Protein AF-A0A7W0WJX2-F1 (afdb_monomer_lite)

Secondary structure (DSSP, 8-state):
--HHHHHHHHHHH-B-TTSPBPPHHHHHHHHHHHHHHHHHHHHTTSS-TT--TTTT-SS---PPP----PPPHHHHHHHHHHHHT----STTS-HHHHHHHHHHHHHH---HHHH-

Radius of gyration: 22.03 Å; chains: 1; bounding box: 42×35×55 Å

Sequence (116 aa):
MSDVRAWTTHLGQLKSHGNRTLSGGTVRHHLNALSNLFRRAQEEEVVPPGFNPVAAMMEKPAARRLEARWLEVPDAALFLEAARTLPPRSSELRADLVHPLLATFLLTGGRRAEVL

pLDDT: mean 89.38, std 8.47, range [53.5, 97.94]

Foldseek 3Di:
DVVLVVVLVVQQV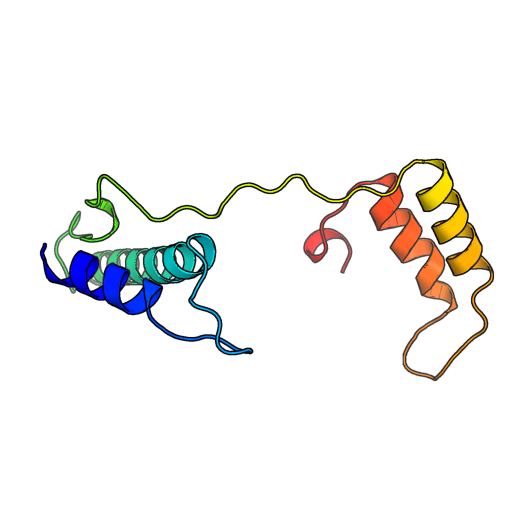DADPPRDGDFLVRSVVVLVVLQVVVVVCCVVVVDPPPDDPSVVDPDGRDGDDDDDDDQDPVRLVVVLVCLVPPDDDDPPDPSVVRNVLSCCCVVPVDDPVRSD

Structure (mmCIF, N/CA/C/O backbone):
data_AF-A0A7W0WJX2-F1
#
_entry.id   AF-A0A7W0WJX2-F1
#
loop_
_atom_site.group_PDB
_atom_site.id
_atom_site.type_symbol
_atom_site.label_atom_id
_atom_site.label_alt_id
_atom_site.label_comp_id
_atom_site.label_asym_id
_atom_site.label_entity_id
_atom_site.label_seq_id
_atom_site.pdbx_PDB_ins_code
_atom_site.Cartn_x
_atom_site.Cartn_y
_atom_site.Cartn_z
_atom_site.occupancy
_atom_site.B_iso_or_equiv
_atom_site.auth_seq_id
_atom_site.auth_comp_id
_atom_site.auth_asym_id
_atom_site.auth_atom_id
_atom_site.pdbx_PDB_model_num
ATOM 1 N N . MET A 1 1 ? -20.539 -6.477 21.479 1.00 53.50 1 MET A N 1
ATOM 2 C CA . MET A 1 1 ? -19.863 -7.187 20.357 1.00 53.50 1 MET A CA 1
ATOM 3 C C . MET A 1 1 ? -20.638 -7.163 19.026 1.00 53.50 1 MET A C 1
ATOM 5 O O . MET A 1 1 ? -20.104 -7.637 18.029 1.00 53.50 1 MET A O 1
ATOM 9 N N . SER A 1 2 ? -21.857 -6.604 18.980 1.00 64.31 2 SER A N 1
ATOM 10 C CA . SER A 1 2 ? -22.676 -6.461 17.761 1.00 64.31 2 SER A CA 1
ATOM 11 C C . SER A 1 2 ? -22.204 -5.311 16.851 1.00 64.31 2 SER A C 1
ATOM 13 O O . SER A 1 2 ? -22.089 -5.486 15.639 1.00 64.31 2 SER A O 1
ATOM 15 N N . ASP A 1 3 ? -21.815 -4.174 17.435 1.00 87.06 3 ASP A N 1
ATOM 16 C CA . ASP A 1 3 ? -21.673 -2.916 16.682 1.00 87.06 3 ASP A CA 1
ATOM 17 C C . ASP A 1 3 ? -20.513 -2.904 15.687 1.00 87.06 3 ASP A C 1
ATOM 19 O O . ASP A 1 3 ? -20.665 -2.425 14.569 1.00 87.06 3 ASP A O 1
ATOM 23 N N . VAL A 1 4 ? -19.368 -3.503 16.030 1.00 90.75 4 VAL A N 1
ATOM 24 C CA . VAL A 1 4 ? -18.221 -3.576 15.105 1.00 90.75 4 VAL A CA 1
ATOM 25 C C . VAL A 1 4 ? -18.536 -4.469 13.902 1.00 90.75 4 VAL A C 1
ATOM 27 O O . VAL A 1 4 ? -18.131 -4.157 12.783 1.00 90.75 4 VAL A O 1
ATOM 30 N N . ARG A 1 5 ? -19.301 -5.554 14.088 1.00 89.94 5 ARG A N 1
ATOM 31 C CA . ARG A 1 5 ? -19.750 -6.415 12.979 1.00 89.94 5 ARG A CA 1
ATOM 32 C C . ARG A 1 5 ? -20.785 -5.713 12.100 1.00 89.94 5 ARG A C 1
ATOM 34 O O . ARG A 1 5 ? -20.672 -5.774 10.874 1.00 89.94 5 ARG A O 1
ATOM 41 N N . ALA A 1 6 ? -21.738 -5.006 12.707 1.00 90.69 6 ALA A N 1
ATOM 42 C CA . ALA A 1 6 ? -22.705 -4.186 11.981 1.00 90.69 6 ALA A CA 1
ATOM 43 C C . ALA A 1 6 ? -22.000 -3.086 11.169 1.00 90.69 6 ALA A C 1
ATOM 45 O O . ALA A 1 6 ? -22.247 -2.941 9.973 1.00 90.69 6 ALA A O 1
ATOM 46 N N . TRP A 1 7 ? -21.033 -2.394 11.777 1.00 92.44 7 TRP A N 1
ATOM 47 C CA . TRP A 1 7 ? -20.211 -1.395 11.100 1.00 92.44 7 TRP A CA 1
ATOM 48 C C . TRP A 1 7 ? -19.389 -1.998 9.958 1.00 92.44 7 TRP A C 1
ATOM 50 O O . TRP A 1 7 ? -19.373 -1.449 8.864 1.00 92.44 7 TRP A O 1
ATOM 60 N N . THR A 1 8 ? -18.776 -3.168 10.159 1.00 92.50 8 THR A N 1
ATOM 61 C CA . THR A 1 8 ? -18.037 -3.880 9.098 1.00 92.50 8 THR A CA 1
ATOM 62 C C . THR A 1 8 ? -18.938 -4.199 7.902 1.00 92.50 8 THR A C 1
ATOM 64 O O . THR A 1 8 ? -18.531 -4.029 6.753 1.00 92.50 8 THR A O 1
ATOM 67 N N . THR A 1 9 ? -20.175 -4.624 8.166 1.00 90.94 9 THR A N 1
ATOM 68 C CA . THR A 1 9 ? -21.176 -4.909 7.125 1.00 90.94 9 THR A CA 1
ATOM 69 C C . THR A 1 9 ? -21.559 -3.637 6.373 1.00 90.94 9 THR A C 1
ATOM 71 O O . THR A 1 9 ? -21.570 -3.627 5.144 1.00 90.94 9 THR A O 1
ATOM 74 N N . HIS A 1 10 ? -21.789 -2.542 7.100 1.00 91.75 10 HIS A N 1
ATOM 75 C CA . HIS A 1 10 ? -22.066 -1.233 6.516 1.00 91.75 10 HIS A CA 1
ATOM 76 C C . HIS A 1 10 ? -20.900 -0.720 5.652 1.00 91.75 10 HIS A C 1
ATOM 78 O O . HIS A 1 10 ? -21.114 -0.269 4.528 1.00 91.75 10 HIS A O 1
ATOM 84 N N . LEU A 1 11 ? -19.653 -0.866 6.115 1.00 91.06 11 LEU A N 1
ATOM 85 C CA . LEU A 1 11 ? -18.454 -0.541 5.333 1.00 91.06 11 LEU A CA 1
ATOM 86 C C . LEU A 1 11 ? -18.389 -1.331 4.020 1.00 91.06 11 LEU A C 1
ATOM 88 O O . LEU A 1 11 ? -18.020 -0.773 2.992 1.00 91.06 11 LEU A O 1
ATOM 92 N N . GLY A 1 12 ? -18.786 -2.604 4.017 1.00 87.25 12 GLY A N 1
ATOM 93 C CA . GLY A 1 12 ? -18.847 -3.408 2.791 1.00 87.25 12 GLY A CA 1
ATOM 94 C C . GLY A 1 12 ? -19.881 -2.919 1.767 1.00 87.25 12 GLY A C 1
ATOM 95 O O . GLY A 1 12 ? -19.768 -3.236 0.586 1.00 87.25 12 GLY A O 1
ATOM 96 N N . GLN A 1 13 ? -20.874 -2.139 2.199 1.00 89.44 13 GLN A N 1
ATOM 97 C CA . GLN A 1 13 ? -21.932 -1.580 1.348 1.00 89.44 13 GLN A CA 1
ATOM 98 C C . GLN A 1 13 ? -21.648 -0.136 0.918 1.00 89.44 13 GLN A C 1
ATOM 100 O O . GLN A 1 13 ? -22.253 0.355 -0.037 1.00 89.44 13 GLN A O 1
ATOM 105 N N . LEU A 1 14 ? -20.723 0.543 1.603 1.00 88.31 14 LEU A N 1
ATOM 106 C CA . LEU A 1 14 ? -20.314 1.900 1.272 1.00 88.31 14 LEU A CA 1
ATOM 107 C C . LEU A 1 14 ? -19.723 1.954 -0.135 1.00 88.31 14 LEU A C 1
ATOM 109 O O . LEU A 1 14 ? -18.860 1.159 -0.521 1.00 88.31 14 LEU A O 1
ATOM 113 N N . LYS A 1 15 ? -20.211 2.923 -0.907 1.00 85.62 15 LYS A N 1
ATOM 114 C CA . LYS A 1 15 ? -19.743 3.167 -2.264 1.00 85.62 15 LYS A CA 1
ATOM 115 C C . LYS A 1 15 ? -18.504 4.049 -2.236 1.00 85.62 15 LYS A C 1
ATOM 117 O O . LYS A 1 15 ? -18.473 5.089 -1.589 1.00 85.62 15 LYS A O 1
ATOM 122 N N . SER A 1 16 ? -17.491 3.614 -2.963 1.00 79.62 16 SER A N 1
ATOM 123 C CA . SER A 1 16 ? -16.265 4.341 -3.239 1.00 79.62 16 SER A CA 1
ATOM 124 C C . SER A 1 16 ? -16.355 5.071 -4.578 1.00 79.62 16 SER A C 1
ATOM 126 O O . SER A 1 16 ? -17.372 5.039 -5.281 1.00 79.62 16 SER A O 1
ATOM 128 N N . HIS A 1 17 ? -15.250 5.709 -4.947 1.00 74.25 17 HIS A N 1
ATOM 129 C CA . HIS A 1 17 ? -15.086 6.346 -6.241 1.00 74.25 17 HIS A CA 1
ATOM 130 C C . HIS A 1 17 ? -15.403 5.359 -7.381 1.00 74.25 17 HIS A C 1
ATOM 132 O O . HIS A 1 17 ? -14.977 4.202 -7.361 1.00 74.25 17 HIS A O 1
ATOM 138 N N . GLY A 1 18 ? -16.202 5.799 -8.355 1.00 77.25 18 GLY A N 1
ATOM 139 C CA . GLY A 1 18 ? -16.673 4.942 -9.448 1.00 77.25 18 GLY A CA 1
ATOM 140 C C . GLY A 1 18 ? -17.834 4.004 -9.090 1.00 77.25 18 GLY A C 1
ATOM 141 O O . GLY A 1 18 ? -18.023 3.002 -9.775 1.00 77.25 18 GLY A O 1
ATOM 142 N N . ASN A 1 19 ? -18.615 4.301 -8.038 1.00 79.56 19 ASN A N 1
ATOM 143 C CA . ASN A 1 19 ? -19.852 3.582 -7.675 1.00 79.56 19 ASN A CA 1
ATOM 144 C C . ASN A 1 19 ? -19.636 2.100 -7.281 1.00 79.56 19 ASN A C 1
ATOM 146 O O . ASN A 1 19 ? -20.584 1.316 -7.247 1.00 79.56 19 ASN A O 1
ATOM 150 N N . ARG A 1 20 ? -18.392 1.715 -6.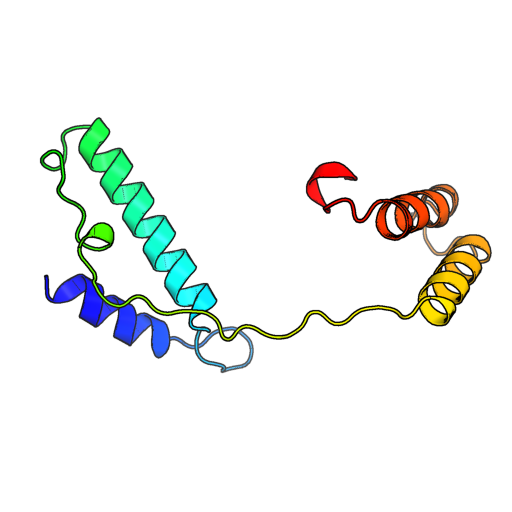972 1.00 83.25 20 ARG A N 1
ATOM 151 C CA . ARG A 1 20 ? -18.004 0.371 -6.514 1.00 83.25 20 ARG A CA 1
ATOM 152 C C . ARG A 1 20 ? -18.059 0.280 -4.996 1.00 83.25 20 ARG A C 1
ATOM 154 O O . ARG A 1 20 ? -17.758 1.258 -4.324 1.00 83.25 20 ARG A O 1
ATOM 161 N N . THR A 1 21 ? -18.393 -0.881 -4.445 1.00 87.62 21 THR A N 1
ATOM 162 C CA . THR A 1 21 ? -18.299 -1.114 -2.997 1.00 87.62 21 THR A CA 1
ATOM 163 C C . THR A 1 21 ? -16.844 -1.189 -2.529 1.00 87.62 21 THR A C 1
ATOM 165 O O . THR A 1 21 ? -15.937 -1.477 -3.319 1.00 87.62 21 THR A O 1
ATOM 168 N N . LEU A 1 22 ? -16.602 -0.919 -1.241 1.00 88.12 22 LEU A N 1
ATOM 169 C CA . LEU A 1 22 ? -15.268 -1.066 -0.657 1.00 88.12 22 LEU A CA 1
ATOM 170 C C . LEU A 1 22 ? -14.781 -2.517 -0.756 1.00 88.12 22 LEU A C 1
ATOM 172 O O . LEU A 1 22 ? -15.493 -3.466 -0.430 1.00 88.12 22 LEU A O 1
ATOM 176 N N . SER A 1 23 ? -13.524 -2.688 -1.173 1.00 88.31 23 SER A N 1
ATOM 177 C CA . SER A 1 23 ? -12.894 -4.008 -1.193 1.00 88.31 23 SER A CA 1
ATOM 178 C C . SER A 1 23 ? -12.705 -4.544 0.230 1.00 88.31 23 SER A C 1
ATOM 180 O O . SER A 1 23 ? -12.505 -3.772 1.171 1.00 88.31 23 SER A O 1
ATOM 182 N N . GLY A 1 24 ? -12.660 -5.871 0.395 1.00 90.00 24 GLY A N 1
ATOM 183 C CA . GLY A 1 24 ? -12.377 -6.486 1.698 1.00 90.00 24 GLY A CA 1
ATOM 184 C C . GLY A 1 24 ? -11.045 -6.032 2.313 1.00 90.00 24 GLY A C 1
ATOM 185 O O . GLY A 1 24 ? -10.942 -5.910 3.531 1.00 90.00 24 GLY A O 1
ATOM 186 N N . GLY A 1 25 ? -10.046 -5.701 1.486 1.00 90.94 25 GLY A N 1
ATOM 187 C CA . GLY A 1 25 ? -8.789 -5.099 1.946 1.00 90.94 25 GLY A CA 1
ATOM 188 C C . GLY A 1 25 ? -8.985 -3.702 2.519 1.00 90.94 25 GLY A C 1
ATOM 189 O O . GLY A 1 25 ? -8.497 -3.405 3.605 1.00 90.94 25 GLY A O 1
ATOM 190 N N . THR A 1 26 ? -9.759 -2.864 1.831 1.00 91.06 26 THR A N 1
ATOM 191 C CA . THR A 1 26 ? -10.096 -1.512 2.293 1.00 91.06 26 THR A CA 1
ATOM 192 C C . THR A 1 26 ? -10.867 -1.555 3.611 1.00 91.06 26 THR A C 1
ATOM 194 O O . THR A 1 26 ? -10.496 -0.868 4.558 1.00 91.06 26 THR A O 1
ATOM 197 N N . VAL A 1 27 ? -11.874 -2.428 3.727 1.00 93.50 27 VAL A N 1
ATOM 198 C CA . VAL A 1 27 ? -12.604 -2.635 4.990 1.00 93.50 27 VAL A CA 1
ATOM 199 C C . VAL A 1 27 ? -11.652 -3.101 6.101 1.00 93.50 27 VAL A C 1
ATOM 201 O O . VAL A 1 27 ? -11.719 -2.605 7.226 1.00 93.50 27 VAL A O 1
ATOM 204 N N . ARG A 1 28 ? -10.695 -3.986 5.791 1.00 93.25 28 ARG A N 1
ATOM 205 C CA . ARG A 1 28 ? -9.662 -4.405 6.750 1.00 93.25 28 ARG A CA 1
ATOM 206 C C . ARG A 1 28 ? -8.772 -3.247 7.207 1.00 93.25 28 ARG A C 1
ATOM 208 O O . ARG A 1 28 ? -8.405 -3.212 8.377 1.00 93.25 28 ARG A O 1
ATOM 215 N N . HIS A 1 29 ? -8.454 -2.287 6.339 1.00 93.25 29 HIS A N 1
ATOM 216 C CA . HIS A 1 29 ? -7.714 -1.085 6.738 1.00 93.25 29 HIS A CA 1
ATOM 217 C C . HIS A 1 29 ? -8.494 -0.228 7.744 1.00 93.25 29 HIS A C 1
ATOM 219 O O . HIS A 1 29 ? -7.907 0.197 8.739 1.00 93.25 29 HIS A O 1
ATOM 225 N N . HIS A 1 30 ? -9.806 -0.050 7.558 1.00 94.19 30 HI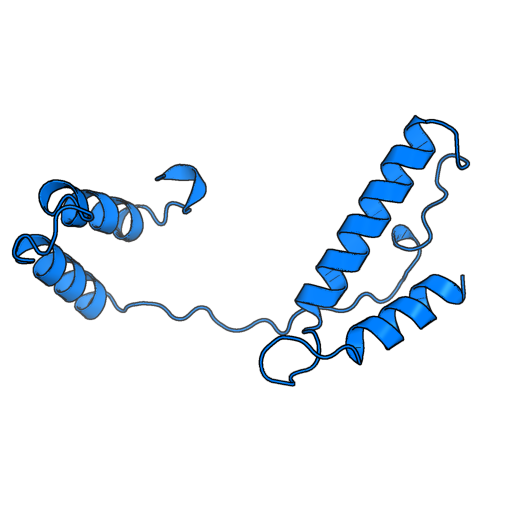S A N 1
ATOM 226 C CA . HIS A 1 30 ? -10.654 0.623 8.553 1.00 94.19 30 HIS A CA 1
ATOM 227 C C . HIS A 1 30 ? -10.654 -0.113 9.900 1.00 94.19 30 HIS A C 1
ATOM 229 O O . HIS A 1 30 ? -10.508 0.516 10.947 1.00 94.19 30 HIS A O 1
ATOM 235 N N . 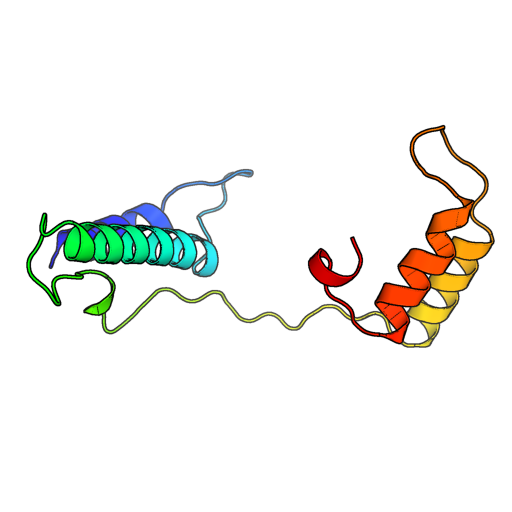LEU A 1 31 ? -10.743 -1.447 9.885 1.00 95.25 31 LEU A N 1
ATOM 236 C CA . LEU A 1 31 ? -10.655 -2.255 11.104 1.00 95.25 31 LEU A CA 1
ATOM 237 C C . LEU A 1 31 ? -9.287 -2.136 11.786 1.00 95.25 31 LEU A C 1
ATOM 239 O O . LEU A 1 31 ? -9.223 -2.024 13.007 1.00 95.25 31 LEU A O 1
ATOM 243 N N . ASN A 1 32 ? -8.193 -2.114 11.025 1.00 95.31 32 ASN A N 1
ATOM 244 C CA . ASN A 1 32 ? -6.854 -1.913 11.580 1.00 95.31 32 ASN A CA 1
ATOM 245 C C . ASN A 1 32 ? -6.719 -0.531 12.235 1.00 95.31 32 ASN A C 1
ATOM 247 O O . ASN A 1 32 ? -6.166 -0.436 13.329 1.00 95.31 32 ASN A O 1
ATOM 251 N N . ALA A 1 33 ? -7.263 0.522 11.615 1.00 96.44 33 ALA A N 1
ATOM 252 C CA . ALA A 1 33 ? -7.292 1.859 12.204 1.00 96.44 33 ALA A CA 1
ATOM 253 C C . ALA A 1 33 ? -8.093 1.884 13.517 1.00 96.44 33 ALA A C 1
ATOM 255 O O . ALA A 1 33 ? -7.594 2.377 14.527 1.00 96.44 33 ALA A O 1
ATOM 256 N N . LEU A 1 34 ? -9.279 1.265 13.544 1.00 95.75 34 LEU A N 1
ATOM 257 C CA . LEU A 1 34 ? -10.079 1.139 14.767 1.00 95.75 34 LEU A CA 1
ATOM 258 C C . LEU A 1 34 ? -9.352 0.323 15.851 1.00 95.75 34 LEU A C 1
ATOM 260 O O . LEU A 1 34 ? -9.370 0.680 17.025 1.00 95.75 34 LEU A O 1
ATOM 264 N N . SER A 1 35 ? -8.656 -0.749 15.471 1.00 95.88 35 SER A N 1
ATOM 265 C CA . SER A 1 35 ? -7.842 -1.535 16.401 1.00 95.88 35 SER A CA 1
ATOM 266 C C . SER A 1 35 ? -6.666 -0.734 16.970 1.00 95.88 35 SER A C 1
ATOM 268 O O . SER A 1 35 ? -6.312 -0.931 18.130 1.00 95.88 35 SER A O 1
ATOM 270 N N . ASN A 1 36 ? -6.043 0.142 16.175 1.00 97.38 36 ASN A N 1
ATOM 271 C CA . ASN A 1 36 ? -4.993 1.043 16.652 1.00 97.38 36 ASN A CA 1
ATOM 272 C C . ASN A 1 36 ? -5.560 2.072 17.639 1.00 97.38 36 ASN A C 1
ATOM 274 O O . ASN A 1 36 ? -4.933 2.322 18.664 1.00 97.38 36 ASN A O 1
ATOM 278 N N . LEU A 1 37 ? -6.758 2.606 17.371 1.00 96.88 37 LEU A N 1
ATOM 279 C CA . LEU A 1 3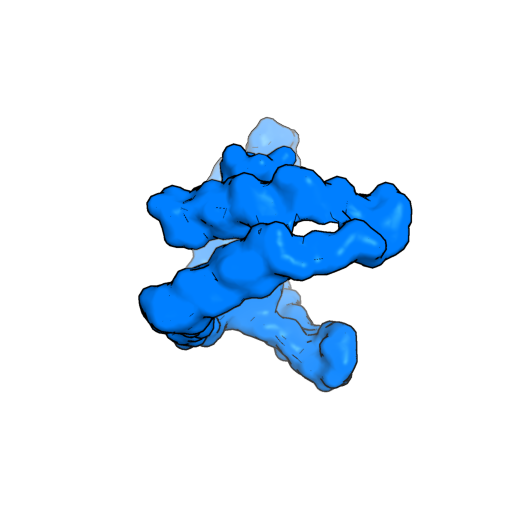7 ? -7.455 3.512 18.284 1.00 96.88 37 LEU A CA 1
ATOM 280 C C . LEU A 1 37 ? -7.710 2.850 19.645 1.00 96.88 37 LEU A C 1
ATOM 282 O O . LEU A 1 37 ? -7.381 3.433 20.669 1.00 96.88 37 LEU A O 1
ATOM 286 N N . PHE A 1 38 ? -8.223 1.614 19.670 1.00 96.12 38 PHE A N 1
ATOM 287 C CA . PHE A 1 38 ? -8.426 0.888 20.932 1.00 96.12 38 PHE A CA 1
ATOM 288 C C . PHE A 1 38 ? -7.118 0.568 21.654 1.00 96.12 38 PHE A C 1
ATOM 290 O O . PHE A 1 38 ? -7.095 0.585 22.879 1.00 96.12 38 PHE A O 1
ATOM 297 N N . ARG A 1 39 ? -6.025 0.307 20.926 1.00 96.44 39 ARG A N 1
ATOM 298 C CA . ARG A 1 39 ? -4.703 0.157 21.549 1.00 96.44 39 ARG A CA 1
ATOM 299 C C . ARG A 1 39 ? -4.288 1.447 22.255 1.00 96.44 39 ARG A C 1
ATOM 301 O O . ARG A 1 39 ? -3.885 1.393 23.408 1.00 96.44 39 ARG A O 1
ATOM 308 N N . ARG A 1 40 ? -4.451 2.594 21.591 1.00 97.31 40 ARG A N 1
ATOM 309 C CA . ARG A 1 40 ? -4.153 3.897 22.190 1.00 97.31 40 ARG A CA 1
ATOM 310 C C . ARG A 1 40 ? -5.050 4.192 23.395 1.00 97.31 40 ARG A C 1
ATOM 312 O O . ARG A 1 40 ? -4.555 4.630 24.420 1.00 97.31 40 ARG A O 1
ATOM 319 N N . ALA A 1 41 ? -6.341 3.884 23.302 1.00 97.00 41 ALA A N 1
ATOM 320 C CA . ALA A 1 41 ? -7.283 4.062 24.405 1.00 97.00 41 ALA A CA 1
ATOM 321 C C . ALA A 1 41 ? -6.955 3.183 25.627 1.00 97.00 41 ALA A C 1
ATOM 323 O O . ALA A 1 41 ? -7.263 3.574 26.746 1.00 97.00 41 ALA A O 1
ATOM 324 N N . GLN A 1 42 ? -6.339 2.010 25.429 1.00 96.25 42 GLN A N 1
ATOM 325 C CA . GLN A 1 42 ? -5.823 1.189 26.532 1.00 96.25 42 GLN A CA 1
ATOM 326 C C . GLN A 1 42 ? -4.597 1.831 27.189 1.00 96.25 42 GLN A C 1
ATOM 328 O O . GLN A 1 42 ? -4.521 1.857 28.410 1.00 96.25 42 GLN A O 1
ATOM 333 N N . GLU A 1 43 ? -3.653 2.355 26.397 1.00 96.81 43 GLU A N 1
ATOM 334 C CA . GLU A 1 43 ? -2.478 3.078 26.920 1.00 96.81 43 GLU A CA 1
ATOM 335 C C . GLU A 1 43 ? -2.870 4.329 27.713 1.00 96.81 43 GLU A C 1
ATOM 337 O O . GLU A 1 43 ? -2.197 4.687 28.671 1.00 96.81 43 GLU A O 1
ATOM 342 N N . GLU A 1 44 ? -3.948 4.995 27.304 1.00 97.94 44 GLU A N 1
ATOM 343 C CA . GLU A 1 44 ? -4.506 6.165 27.987 1.00 97.94 44 GLU A CA 1
ATOM 344 C C . GLU A 1 44 ? -5.509 5.796 29.093 1.00 97.94 44 GLU A C 1
ATOM 346 O O . GLU A 1 44 ? -6.158 6.681 29.643 1.00 97.94 44 GLU A O 1
ATOM 351 N N . GLU A 1 45 ? -5.675 4.504 29.395 1.00 96.69 45 GLU A N 1
ATOM 352 C CA . GLU A 1 45 ? -6.581 3.977 30.430 1.00 96.69 45 GLU A CA 1
ATOM 353 C C . GLU A 1 45 ? -8.062 4.382 30.262 1.00 96.69 45 GLU A C 1
ATOM 355 O O . GLU A 1 45 ? -8.885 4.195 31.157 1.00 96.69 45 GLU A O 1
ATOM 360 N N . VAL A 1 46 ? -8.444 4.871 29.078 1.00 97.69 46 VAL A N 1
ATOM 361 C CA . VAL A 1 46 ? -9.833 5.196 28.711 1.00 97.69 46 VAL A CA 1
ATOM 362 C C . VAL A 1 46 ? -10.681 3.925 28.609 1.00 97.69 46 VAL A C 1
ATOM 364 O O . VAL A 1 46 ? -11.892 3.951 28.836 1.00 97.69 46 VAL A O 1
ATOM 367 N N . VAL A 1 47 ? -10.054 2.797 28.264 1.00 95.56 47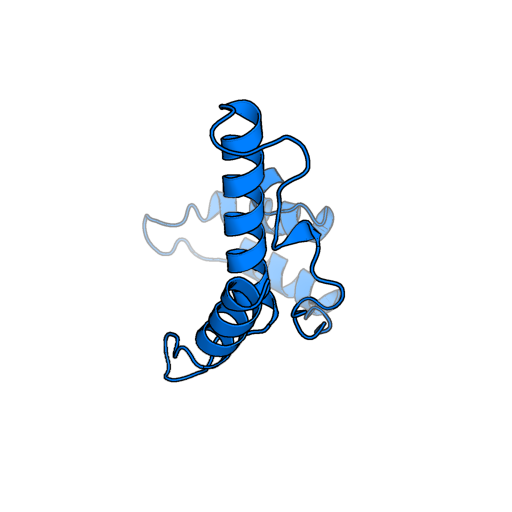 VAL A N 1
ATOM 368 C CA . VAL A 1 47 ? -10.674 1.467 28.281 1.00 95.56 47 VAL A CA 1
ATOM 369 C C . VAL A 1 47 ? -9.787 0.466 29.029 1.00 95.56 47 VAL A C 1
ATOM 371 O O . VAL A 1 47 ? -8.565 0.625 29.032 1.00 95.56 47 VAL A O 1
ATOM 374 N N . PRO A 1 48 ? -10.361 -0.603 29.617 1.00 95.56 48 PRO A N 1
ATOM 375 C CA . PRO A 1 48 ? -9.577 -1.605 30.329 1.00 95.56 48 PRO A CA 1
ATOM 376 C C . PRO A 1 48 ? -8.531 -2.287 29.433 1.00 95.56 48 PRO A C 1
ATOM 378 O O . PRO A 1 48 ? -8.805 -2.536 28.250 1.00 95.56 48 PRO A O 1
ATOM 381 N N . PRO A 1 49 ? -7.373 -2.684 29.990 1.00 93.38 49 PRO A N 1
ATOM 382 C CA . PRO A 1 49 ? -6.401 -3.509 29.283 1.00 93.38 49 PRO A CA 1
ATOM 383 C C . PRO A 1 49 ? -7.048 -4.756 28.669 1.00 93.38 49 PRO A C 1
ATOM 385 O O . PRO A 1 49 ? -7.873 -5.425 29.292 1.00 93.38 49 PRO A O 1
ATOM 388 N N . GLY A 1 50 ? -6.695 -5.065 27.421 1.00 91.25 50 GLY A N 1
ATOM 389 C CA . GLY A 1 50 ? -7.271 -6.191 26.681 1.00 91.25 50 GLY A CA 1
ATOM 390 C C . GLY A 1 50 ? -8.633 -5.907 26.037 1.00 91.25 50 GLY A C 1
ATOM 391 O O . GLY A 1 50 ? -9.098 -6.711 25.225 1.00 91.25 50 GLY A O 1
ATOM 392 N N . PHE A 1 51 ? -9.259 -4.753 26.298 1.00 93.38 51 PHE A N 1
ATOM 393 C CA . PHE A 1 51 ? -10.493 -4.372 25.617 1.00 93.38 51 PHE A CA 1
ATOM 394 C C . PHE A 1 51 ? -10.215 -3.906 24.178 1.00 93.38 51 PHE A C 1
ATOM 396 O O . PHE A 1 51 ? -9.854 -2.757 23.917 1.00 93.38 51 PHE A O 1
ATOM 403 N N . ASN A 1 52 ? -10.395 -4.811 23.212 1.00 93.88 52 ASN A N 1
ATOM 404 C CA . ASN A 1 52 ? -10.364 -4.485 21.787 1.00 93.88 52 ASN A CA 1
ATOM 405 C C . ASN A 1 52 ? -11.373 -5.349 21.004 1.00 93.88 52 ASN A C 1
ATOM 407 O O . ASN A 1 52 ? -11.100 -6.516 20.699 1.00 93.88 52 ASN A O 1
ATOM 411 N N . PRO A 1 53 ? -12.534 -4.788 20.622 1.00 93.12 53 PRO A N 1
ATOM 412 C CA . PRO A 1 53 ? -13.580 -5.549 19.948 1.00 93.12 53 PRO A CA 1
ATOM 413 C C . PRO A 1 53 ? -13.189 -5.992 18.531 1.00 93.12 53 PRO A C 1
ATOM 415 O O . PRO A 1 53 ? -13.728 -6.984 18.050 1.00 93.12 53 PRO A O 1
ATOM 418 N N . VAL A 1 54 ? -12.244 -5.307 17.873 1.00 93.50 54 VAL A N 1
ATOM 419 C CA . VAL A 1 54 ? -11.711 -5.718 16.563 1.00 93.50 54 VAL A CA 1
ATOM 420 C C . VAL A 1 54 ? -10.751 -6.898 16.713 1.00 93.50 54 VAL A C 1
ATOM 422 O O . VAL A 1 54 ? -10.732 -7.801 15.875 1.00 93.50 54 VAL A O 1
ATOM 425 N N . ALA A 1 55 ? -9.939 -6.918 17.773 1.00 90.31 55 ALA A N 1
ATOM 426 C CA . ALA A 1 55 ? -9.039 -8.034 18.060 1.00 90.31 55 ALA A CA 1
ATOM 427 C C . ALA A 1 55 ? -9.817 -9.327 18.338 1.00 90.31 55 ALA A C 1
ATOM 429 O O . ALA A 1 55 ? -9.416 -10.379 17.853 1.00 90.31 55 ALA A O 1
ATOM 430 N N . ALA A 1 56 ? -10.965 -9.225 19.012 1.00 89.50 56 ALA A N 1
ATOM 431 C CA . ALA A 1 56 ? -11.832 -10.354 19.341 1.00 89.50 56 ALA A CA 1
ATOM 432 C C . ALA A 1 56 ? -12.672 -10.901 18.161 1.00 89.50 56 ALA A C 1
ATOM 434 O O . ALA A 1 56 ? -13.439 -11.850 18.328 1.00 89.50 56 ALA A O 1
ATOM 435 N N . MET A 1 57 ? -12.576 -10.311 16.964 1.00 90.69 57 MET A N 1
ATOM 436 C CA . MET A 1 57 ? -13.242 -10.842 15.770 1.00 90.69 57 MET A CA 1
ATOM 437 C C . MET A 1 57 ? -12.517 -12.094 15.256 1.00 90.69 57 MET A C 1
ATOM 439 O O . MET A 1 57 ? -11.360 -11.998 14.847 1.00 90.69 57 MET A O 1
ATOM 443 N N . MET A 1 58 ? -13.228 -13.226 15.206 1.00 88.31 58 MET A N 1
ATOM 444 C CA . MET A 1 58 ? -12.727 -14.489 14.638 1.00 88.31 58 MET A CA 1
ATOM 445 C C . MET A 1 58 ? -12.507 -14.398 13.126 1.00 88.31 58 MET A C 1
ATOM 447 O O . MET A 1 58 ? -11.444 -14.747 12.621 1.00 88.31 58 MET A O 1
ATOM 451 N N . GLU A 1 59 ? -13.494 -13.872 12.404 1.00 88.19 59 GLU A N 1
ATOM 452 C CA . GLU A 1 59 ? -13.419 -13.681 10.960 1.00 88.19 59 GLU A CA 1
ATOM 453 C C . GLU A 1 59 ? -13.279 -12.197 10.639 1.00 88.19 59 GLU A C 1
ATOM 455 O O . GLU A 1 59 ? -14.060 -11.357 11.097 1.00 88.19 59 GLU A O 1
ATOM 460 N N . LYS A 1 60 ? -12.261 -11.866 9.843 1.00 89.19 60 LYS A N 1
ATOM 461 C CA . LYS A 1 60 ? -12.005 -10.504 9.371 1.00 89.19 60 LYS A CA 1
ATOM 462 C C . LYS A 1 60 ? -12.048 -10.487 7.849 1.00 89.19 60 LYS A C 1
ATOM 464 O O . LYS A 1 60 ? -11.454 -11.381 7.240 1.00 89.19 60 LYS A O 1
ATOM 469 N N . PRO A 1 61 ? -12.640 -9.449 7.233 1.00 88.88 61 PRO A N 1
ATOM 470 C CA . PRO A 1 61 ? -12.575 -9.259 5.793 1.00 88.88 61 PRO A CA 1
ATOM 471 C C . PRO A 1 61 ? -11.135 -9.361 5.288 1.00 88.88 61 PRO A C 1
ATOM 473 O O . PRO A 1 61 ? -10.188 -8.873 5.917 1.00 88.88 61 PRO A O 1
ATOM 476 N N . ALA A 1 62 ? -10.960 -10.019 4.152 1.00 84.25 62 ALA A N 1
ATOM 477 C CA . ALA A 1 62 ? -9.679 -10.146 3.483 1.00 84.25 62 ALA A CA 1
ATOM 478 C C . ALA A 1 62 ? -9.798 -9.596 2.064 1.00 84.25 62 ALA A C 1
ATOM 480 O O . ALA A 1 62 ? -10.837 -9.723 1.415 1.00 84.25 62 ALA A O 1
ATOM 481 N N . ALA A 1 63 ? -8.728 -8.971 1.576 1.00 82.81 63 ALA A N 1
ATOM 482 C CA . ALA A 1 63 ? -8.617 -8.705 0.152 1.00 82.81 63 ALA A CA 1
ATOM 483 C C . ALA A 1 63 ? -8.492 -10.031 -0.599 1.00 82.81 63 ALA A C 1
ATOM 485 O O . ALA A 1 63 ? -7.790 -10.943 -0.152 1.00 82.81 63 ALA A O 1
ATOM 486 N N . ARG A 1 64 ? -9.113 -10.106 -1.779 1.00 81.69 64 ARG A N 1
ATOM 487 C CA . ARG A 1 64 ? -8.775 -11.145 -2.748 1.00 81.69 64 ARG A CA 1
ATOM 488 C C . ARG A 1 64 ? -7.295 -10.991 -3.091 1.00 81.69 64 ARG A C 1
ATOM 490 O O . ARG A 1 64 ? -6.877 -9.918 -3.522 1.00 81.69 64 ARG A O 1
ATOM 497 N N . ARG A 1 65 ? -6.515 -12.053 -2.895 1.00 80.38 65 ARG A N 1
ATOM 498 C CA . ARG A 1 65 ? -5.140 -12.097 -3.391 1.00 80.38 65 ARG A CA 1
ATOM 499 C C . ARG A 1 65 ? -5.209 -12.179 -4.909 1.00 80.38 65 ARG A C 1
ATOM 501 O O . ARG A 1 65 ? -5.822 -13.097 -5.451 1.00 80.38 65 ARG A O 1
ATOM 508 N N . LEU A 1 66 ? -4.653 -11.173 -5.564 1.00 83.31 66 LEU A N 1
ATOM 509 C CA . LEU A 1 66 ? -4.400 -11.192 -6.993 1.00 83.31 66 LEU A CA 1
ATOM 510 C C . LEU A 1 66 ? -2.909 -11.415 -7.174 1.00 83.31 66 LEU A C 1
ATOM 512 O O . LEU A 1 66 ? -2.106 -10.912 -6.384 1.00 83.31 66 LEU A O 1
ATOM 516 N N . GLU A 1 67 ? -2.563 -12.185 -8.192 1.00 85.88 67 GLU A N 1
ATOM 517 C CA . GLU A 1 67 ? -1.182 -12.279 -8.622 1.00 85.88 67 GLU A CA 1
ATOM 518 C C . GLU A 1 67 ? -0.714 -10.894 -9.072 1.00 85.88 67 GLU A C 1
ATOM 520 O O . GLU A 1 67 ? -1.462 -10.143 -9.713 1.00 85.88 67 GLU A O 1
ATOM 525 N N . ALA A 1 68 ? 0.496 -10.520 -8.663 1.00 84.06 68 ALA A N 1
ATOM 526 C CA . ALA A 1 68 ? 1.088 -9.284 -9.135 1.00 84.06 68 ALA A CA 1
ATOM 527 C C . ALA A 1 68 ? 1.314 -9.387 -10.648 1.00 84.06 68 ALA A C 1
ATOM 529 O O . ALA A 1 68 ? 1.616 -10.451 -11.181 1.00 84.06 68 ALA A O 1
ATOM 530 N N . ARG A 1 69 ? 1.137 -8.267 -11.346 1.00 89.62 69 ARG A N 1
ATOM 531 C CA . ARG A 1 69 ? 1.468 -8.181 -12.767 1.00 89.62 69 ARG A CA 1
ATOM 532 C C . ARG A 1 69 ? 2.948 -7.851 -12.866 1.00 89.62 69 ARG A C 1
ATOM 534 O O . ARG A 1 69 ? 3.356 -6.784 -12.411 1.00 89.62 69 ARG A O 1
ATOM 541 N N . TRP A 1 70 ? 3.713 -8.769 -13.431 1.00 90.31 70 TRP A N 1
ATOM 542 C CA . TRP A 1 70 ? 5.151 -8.627 -13.612 1.00 90.31 70 TRP A CA 1
ATOM 543 C C . TRP A 1 70 ? 5.462 -8.170 -15.037 1.00 90.31 70 TRP A C 1
ATOM 545 O O . TRP A 1 70 ? 4.670 -8.393 -15.953 1.00 90.31 70 TRP A O 1
ATOM 555 N N . LEU A 1 71 ? 6.599 -7.499 -15.200 1.00 92.94 71 LEU A N 1
ATOM 556 C CA . LEU A 1 71 ? 7.231 -7.342 -16.505 1.00 92.94 71 LEU A CA 1
ATOM 557 C C . LEU A 1 71 ? 8.120 -8.559 -16.720 1.00 92.94 71 LEU A C 1
ATOM 559 O O . LEU A 1 71 ? 8.916 -8.887 -15.837 1.00 92.94 71 LEU A O 1
ATOM 563 N N . GLU A 1 72 ? 8.006 -9.198 -17.878 1.00 94.38 72 GLU A N 1
ATOM 564 C CA . GLU A 1 72 ? 8.969 -10.226 -18.252 1.00 94.38 72 GLU A CA 1
ATOM 565 C C . GLU A 1 72 ? 10.330 -9.582 -18.532 1.00 94.38 72 GLU A C 1
ATOM 567 O O . GLU A 1 72 ? 10.435 -8.382 -18.802 1.00 94.38 72 GLU A O 1
ATOM 572 N N . VAL A 1 73 ? 11.399 -10.379 -18.486 1.00 95.06 73 VAL A N 1
ATOM 573 C CA . VAL A 1 73 ? 12.772 -9.883 -18.691 1.00 95.06 73 VAL A CA 1
ATOM 574 C C . VAL A 1 73 ? 12.919 -9.042 -19.974 1.00 95.06 73 VAL A C 1
ATOM 576 O O . VAL A 1 73 ? 13.516 -7.964 -19.897 1.00 95.06 73 VAL A O 1
ATOM 579 N N . PRO A 1 74 ? 12.358 -9.442 -21.137 1.00 96.75 74 PRO A N 1
ATOM 580 C CA . PRO A 1 74 ? 12.428 -8.624 -22.347 1.00 96.75 74 PRO A CA 1
ATOM 581 C C . PRO A 1 74 ? 11.671 -7.295 -22.223 1.00 96.75 74 PRO A C 1
ATOM 583 O O . PRO A 1 74 ? 12.158 -6.271 -22.702 1.00 96.75 74 PRO A O 1
ATOM 586 N N . ASP A 1 75 ? 10.521 -7.289 -21.544 1.00 95.88 75 ASP A N 1
ATOM 587 C CA . ASP A 1 75 ? 9.721 -6.079 -21.335 1.00 95.88 75 ASP A CA 1
ATOM 588 C C . ASP A 1 75 ? 10.448 -5.098 -20.409 1.00 95.88 75 ASP A C 1
ATOM 590 O O . ASP A 1 75 ? 10.471 -3.894 -20.661 1.00 95.88 75 ASP A O 1
ATOM 594 N N . ALA A 1 76 ? 11.092 -5.612 -19.357 1.00 95.75 76 ALA A N 1
ATOM 595 C CA . ALA A 1 76 ? 11.907 -4.819 -18.445 1.00 95.75 76 ALA A CA 1
ATOM 596 C C . ALA A 1 76 ? 13.128 -4.210 -19.155 1.00 95.75 76 ALA A C 1
ATOM 598 O O . ALA A 1 76 ? 13.429 -3.031 -18.956 1.00 95.75 76 ALA A O 1
ATOM 599 N N . ALA A 1 77 ? 13.801 -4.975 -20.021 1.00 96.12 77 ALA A N 1
ATOM 600 C CA . ALA A 1 77 ? 14.918 -4.479 -20.822 1.00 96.12 77 ALA A CA 1
ATOM 601 C C . ALA A 1 77 ? 14.474 -3.381 -21.803 1.00 96.12 77 ALA A C 1
ATOM 603 O O . ALA A 1 77 ? 15.114 -2.330 -21.888 1.00 96.12 77 ALA A O 1
ATOM 604 N N . LEU A 1 78 ? 13.346 -3.584 -22.493 1.00 96.56 78 LEU A N 1
ATOM 605 C CA . LEU A 1 78 ? 12.770 -2.576 -23.382 1.00 96.56 78 LEU A CA 1
ATOM 606 C C . LEU A 1 78 ? 12.375 -1.309 -22.614 1.00 96.56 78 LEU A C 1
ATOM 608 O O . LEU A 1 78 ? 12.603 -0.199 -23.093 1.00 96.56 78 LEU A O 1
ATOM 612 N N . PHE A 1 79 ? 11.818 -1.461 -21.413 1.00 95.00 79 PHE A N 1
ATOM 613 C CA . PHE A 1 79 ? 11.436 -0.335 -20.570 1.00 95.00 79 PHE A CA 1
ATOM 614 C C . PHE A 1 79 ? 12.651 0.484 -20.108 1.00 95.00 79 PHE A C 1
ATOM 616 O O . PHE A 1 79 ? 12.595 1.716 -20.124 1.00 95.00 79 PHE A O 1
ATOM 623 N N . LEU A 1 80 ? 13.771 -0.170 -19.780 1.00 95.12 80 LEU A N 1
ATOM 624 C CA . LEU A 1 80 ? 15.034 0.512 -19.474 1.00 95.12 80 LEU A CA 1
ATOM 625 C C . LEU A 1 80 ? 15.603 1.257 -20.684 1.00 95.12 80 LEU A C 1
ATOM 627 O O . LEU A 1 80 ? 16.016 2.408 -20.548 1.00 95.12 80 LEU A O 1
ATOM 631 N N . GLU A 1 81 ? 15.575 0.661 -21.875 1.00 95.31 81 GLU A N 1
ATOM 632 C CA . GLU A 1 81 ? 16.025 1.360 -23.084 1.00 95.31 81 GLU A CA 1
ATOM 633 C C . GLU A 1 81 ? 15.142 2.563 -23.435 1.00 95.31 81 GLU A C 1
ATOM 635 O O . GLU A 1 81 ? 15.638 3.645 -23.768 1.00 95.31 81 GLU A O 1
ATOM 640 N N . ALA A 1 82 ? 13.826 2.429 -23.277 1.00 93.19 82 ALA A N 1
ATOM 641 C CA . ALA A 1 82 ? 12.903 3.545 -23.445 1.00 93.19 82 ALA A CA 1
ATOM 642 C C . ALA A 1 82 ? 13.195 4.677 -22.444 1.00 93.19 82 ALA A C 1
ATOM 644 O O . ALA A 1 82 ? 13.171 5.850 -22.810 1.00 93.19 82 ALA A O 1
ATOM 645 N N . ALA A 1 83 ? 13.526 4.339 -21.194 1.00 92.19 83 ALA A N 1
ATOM 646 C CA . ALA A 1 83 ? 13.914 5.312 -20.178 1.00 92.19 83 ALA A CA 1
ATOM 647 C C . ALA A 1 83 ? 15.229 6.031 -20.516 1.00 92.19 83 ALA A C 1
ATOM 649 O O . ALA A 1 83 ? 15.345 7.232 -20.281 1.00 92.19 83 ALA A O 1
ATOM 650 N N . ARG A 1 84 ? 16.208 5.319 -21.092 1.00 90.25 84 ARG A N 1
ATOM 651 C CA . ARG A 1 84 ? 17.500 5.884 -21.514 1.00 90.25 84 ARG A CA 1
ATOM 652 C C . ARG A 1 84 ? 17.365 6.845 -22.696 1.00 90.25 84 ARG A C 1
ATOM 654 O O . ARG A 1 84 ? 18.117 7.810 -22.795 1.00 90.25 84 ARG A O 1
ATOM 661 N N . THR A 1 85 ? 16.431 6.564 -23.601 1.00 90.69 85 THR A N 1
ATOM 662 C CA . THR A 1 85 ? 16.209 7.329 -24.840 1.00 90.69 85 THR A CA 1
ATOM 663 C C . THR A 1 85 ? 15.098 8.373 -24.720 1.00 90.69 85 THR A C 1
ATOM 665 O O . THR A 1 85 ? 14.790 9.060 -25.697 1.00 90.69 85 THR A O 1
ATOM 668 N N . LEU A 1 86 ? 14.507 8.520 -23.530 1.00 85.44 86 LEU A N 1
ATOM 669 C CA . LEU A 1 86 ? 13.426 9.460 -23.271 1.00 85.44 86 LEU A CA 1
ATOM 670 C C . LEU A 1 86 ? 13.912 10.902 -23.511 1.00 85.44 86 LEU A C 1
ATOM 672 O O . LEU A 1 86 ? 14.791 11.379 -22.789 1.00 85.44 86 LEU A O 1
ATOM 676 N N . PRO A 1 87 ? 13.347 11.634 -24.491 1.00 83.00 87 PRO A N 1
ATOM 677 C CA . PRO A 1 87 ? 13.697 13.032 -24.679 1.00 83.00 87 PRO A CA 1
ATOM 678 C C . PRO A 1 87 ? 13.236 13.853 -23.468 1.00 83.00 87 PRO A C 1
ATOM 680 O O . PRO A 1 87 ? 12.194 13.538 -22.881 1.00 83.00 87 PRO A O 1
ATOM 683 N N . PRO A 1 88 ? 13.947 14.937 -23.116 1.00 78.81 88 PRO A N 1
ATOM 684 C CA . PRO A 1 88 ? 13.509 15.839 -22.060 1.00 78.81 88 PRO A CA 1
ATOM 685 C C . PRO A 1 88 ? 12.121 16.393 -22.409 1.00 78.81 88 PRO A C 1
ATOM 687 O O . PRO A 1 88 ? 11.953 17.146 -23.368 1.00 78.81 88 PRO A O 1
ATOM 690 N N . ARG A 1 89 ? 11.104 15.975 -21.651 1.00 67.50 89 ARG A N 1
ATOM 691 C CA . ARG A 1 89 ? 9.715 16.420 -21.794 1.00 67.50 89 ARG A CA 1
ATOM 692 C C . ARG A 1 89 ? 9.294 17.088 -20.491 1.00 67.50 89 ARG A C 1
ATOM 694 O O . ARG A 1 89 ? 9.153 16.406 -19.487 1.00 67.50 89 ARG A O 1
ATOM 701 N N . SER A 1 90 ? 9.088 18.405 -20.582 1.00 60.91 90 SER A N 1
ATOM 702 C CA . SER A 1 90 ? 8.730 19.349 -19.508 1.00 60.91 90 SER A CA 1
ATOM 703 C C . SER A 1 90 ? 9.722 19.443 -18.335 1.00 60.91 90 SER A C 1
ATOM 705 O O . SER A 1 90 ? 10.572 18.587 -18.116 1.00 60.91 90 SER A O 1
ATOM 707 N N . SER A 1 91 ? 9.640 20.546 -17.587 1.00 62.44 91 SER A N 1
ATOM 708 C CA . SER A 1 91 ? 10.507 20.863 -16.442 1.00 62.44 91 SER A CA 1
ATOM 709 C C . SER A 1 91 ? 10.236 20.021 -15.189 1.00 62.44 91 SER A C 1
ATOM 711 O O . SER A 1 91 ? 10.962 20.149 -14.208 1.00 62.44 91 SER A O 1
ATOM 713 N N . GLU A 1 92 ? 9.184 19.201 -15.188 1.00 65.69 92 GLU A N 1
ATOM 714 C CA . GLU A 1 92 ? 8.744 18.436 -14.012 1.00 65.69 92 GLU A CA 1
ATOM 715 C C . GLU A 1 92 ? 9.493 17.109 -13.853 1.00 65.69 92 GLU A C 1
ATOM 717 O O . GLU A 1 92 ? 9.662 16.618 -12.737 1.00 65.69 92 GLU A O 1
ATOM 722 N N . LEU A 1 93 ? 9.977 16.535 -14.958 1.00 67.75 93 LEU A N 1
ATOM 723 C CA . LEU A 1 93 ? 10.699 15.269 -14.967 1.00 67.75 93 LEU A CA 1
ATOM 724 C C . LEU A 1 93 ? 12.158 15.504 -15.349 1.00 67.75 93 LEU A C 1
ATOM 726 O O . LEU A 1 93 ? 12.498 15.810 -16.492 1.00 67.75 93 LEU A O 1
ATOM 730 N N . ARG A 1 94 ? 13.038 15.314 -14.366 1.00 78.25 94 ARG A N 1
ATOM 731 C CA . ARG A 1 94 ? 14.487 15.230 -14.563 1.00 78.25 94 ARG A CA 1
ATOM 732 C C . ARG A 1 94 ? 14.798 13.992 -15.401 1.00 78.25 94 ARG A C 1
ATOM 734 O O . ARG A 1 94 ? 14.956 12.903 -14.858 1.00 78.25 94 ARG A O 1
ATOM 741 N N . ALA A 1 95 ? 14.823 14.152 -16.726 1.00 77.94 95 ALA A N 1
ATOM 742 C CA . ALA A 1 95 ? 15.061 13.063 -17.678 1.00 77.94 95 ALA A CA 1
ATOM 743 C C . ALA A 1 95 ? 16.364 12.297 -17.379 1.00 77.94 95 ALA A C 1
ATOM 745 O O . ALA A 1 95 ? 16.426 11.085 -17.560 1.00 77.94 95 ALA A O 1
ATOM 746 N N . ASP A 1 96 ? 17.364 12.984 -16.820 1.00 82.31 96 ASP A N 1
ATOM 747 C CA . ASP A 1 96 ? 18.630 12.418 -16.351 1.00 82.31 96 ASP A CA 1
ATOM 748 C C . ASP A 1 96 ? 18.484 11.439 -15.171 1.00 82.31 96 ASP A C 1
ATOM 750 O O . ASP A 1 96 ? 19.328 10.562 -14.996 1.00 82.31 96 ASP A O 1
ATOM 754 N N . LEU A 1 97 ? 17.407 11.541 -14.387 1.00 88.50 97 LEU A N 1
ATOM 755 C CA . LEU A 1 97 ? 17.137 10.668 -13.241 1.00 88.50 97 LEU A CA 1
ATOM 756 C C . LEU A 1 97 ? 16.184 9.511 -13.564 1.00 88.50 97 LEU A C 1
ATOM 758 O O . LEU A 1 97 ? 16.113 8.553 -12.797 1.00 88.50 97 LEU A O 1
ATOM 762 N N . VAL A 1 98 ? 15.473 9.554 -14.694 1.00 90.31 98 VAL A N 1
ATOM 763 C CA . VAL A 1 98 ? 14.461 8.540 -15.039 1.00 90.31 98 VAL A CA 1
ATOM 764 C C . VAL A 1 98 ? 15.090 7.157 -15.194 1.00 90.31 98 VAL A C 1
ATOM 766 O O . VAL A 1 98 ? 14.655 6.206 -14.546 1.00 90.31 98 VAL A O 1
ATOM 769 N N . HIS A 1 99 ? 16.139 7.045 -16.009 1.00 93.38 99 HIS A N 1
ATOM 770 C CA . HIS A 1 99 ? 16.842 5.780 -16.214 1.00 93.38 99 HIS A CA 1
ATOM 771 C C . HIS A 1 99 ? 17.433 5.195 -14.915 1.00 93.38 99 HIS A C 1
ATOM 773 O O . HIS A 1 99 ? 17.098 4.055 -14.595 1.00 93.38 99 HIS A O 1
ATOM 779 N N . PRO A 1 100 ? 18.266 5.914 -14.130 1.00 94.00 100 PRO A N 1
ATOM 780 C CA . PRO A 1 100 ? 18.838 5.344 -12.909 1.00 94.00 100 PRO A CA 1
ATOM 781 C C . PRO A 1 100 ? 17.782 4.985 -11.850 1.00 94.00 100 PRO A C 1
ATOM 783 O O . PRO A 1 100 ? 17.935 3.964 -11.177 1.00 94.00 100 PRO A O 1
ATOM 786 N N . LEU A 1 101 ? 16.687 5.747 -11.720 1.00 94.12 101 LEU A N 1
ATOM 787 C CA . LEU A 1 101 ? 15.590 5.396 -10.807 1.00 94.12 101 LEU A CA 1
ATOM 788 C C . LEU A 1 101 ? 14.897 4.096 -11.226 1.00 94.12 101 LEU A C 1
ATOM 790 O O . LEU A 1 101 ? 14.730 3.193 -10.405 1.00 94.12 101 LEU A O 1
ATOM 794 N N . LEU A 1 102 ? 14.524 3.969 -12.502 1.00 94.25 102 LEU A N 1
ATOM 795 C CA . LEU A 1 102 ? 13.877 2.758 -13.010 1.00 94.25 102 LEU A CA 1
ATOM 796 C C . LEU A 1 102 ? 14.809 1.542 -12.961 1.00 94.25 102 LEU A C 1
ATOM 798 O O . LEU A 1 102 ? 14.364 0.460 -12.583 1.00 94.25 102 LEU A O 1
ATOM 802 N N . ALA A 1 103 ? 16.099 1.722 -13.258 1.00 95.56 103 ALA A N 1
ATOM 803 C CA . ALA A 1 103 ? 17.113 0.683 -13.091 1.00 95.56 103 ALA A CA 1
ATOM 804 C C . ALA A 1 103 ? 17.206 0.217 -11.635 1.00 95.56 103 ALA A C 1
ATOM 806 O O . ALA A 1 103 ? 17.242 -0.983 -11.381 1.00 95.56 103 ALA A O 1
ATOM 807 N N . THR A 1 104 ? 17.163 1.145 -10.676 1.00 96.50 104 THR A N 1
ATOM 808 C CA . THR A 1 104 ? 17.184 0.809 -9.246 1.00 96.50 104 THR A CA 1
ATOM 809 C C . THR A 1 104 ? 15.965 -0.030 -8.867 1.00 96.50 104 THR A C 1
ATOM 811 O O . THR A 1 104 ? 16.127 -1.098 -8.279 1.00 96.50 104 THR A O 1
ATOM 814 N N . PHE A 1 105 ? 14.757 0.383 -9.264 1.00 95.31 105 PHE A N 1
ATOM 815 C CA . PHE A 1 105 ? 13.537 -0.396 -9.024 1.00 95.31 105 PHE A CA 1
ATOM 816 C C . PHE A 1 105 ? 13.593 -1.798 -9.647 1.00 95.31 105 PHE A C 1
ATOM 818 O O . PHE A 1 105 ? 13.290 -2.777 -8.966 1.00 95.31 105 PHE A O 1
ATOM 825 N N . LEU A 1 106 ? 13.994 -1.912 -10.917 1.00 94.75 106 LEU A N 1
ATOM 826 C CA . LEU A 1 106 ? 13.980 -3.182 -11.650 1.00 94.75 106 LEU A CA 1
ATOM 827 C C . LEU A 1 106 ? 15.068 -4.158 -11.196 1.00 94.75 106 LEU A C 1
ATOM 829 O O . LEU A 1 106 ? 14.805 -5.353 -11.103 1.00 94.75 106 LEU A O 1
ATOM 833 N N . LEU A 1 107 ? 16.277 -3.669 -10.911 1.00 94.44 107 LEU A N 1
ATOM 834 C CA . LEU A 1 107 ? 17.422 -4.525 -10.586 1.00 94.44 107 LEU A CA 1
ATOM 835 C C . LEU A 1 107 ? 17.472 -4.936 -9.111 1.00 94.44 107 LEU A C 1
ATOM 837 O O . LEU A 1 107 ? 18.106 -5.938 -8.788 1.00 94.44 107 LEU A O 1
ATOM 841 N N . THR A 1 108 ? 16.827 -4.182 -8.215 1.00 95.19 108 THR A N 1
ATOM 842 C CA . THR A 1 108 ? 16.849 -4.466 -6.767 1.00 95.19 108 THR A CA 1
ATOM 843 C C . THR A 1 108 ? 15.510 -4.946 -6.218 1.00 95.19 108 THR A C 1
ATOM 845 O O . THR A 1 108 ? 15.471 -5.550 -5.149 1.00 95.19 108 THR A O 1
ATOM 848 N N . GLY A 1 109 ? 14.401 -4.668 -6.913 1.00 93.00 109 GLY A N 1
ATOM 849 C CA . GLY A 1 109 ? 13.058 -4.879 -6.373 1.00 93.00 109 GLY A CA 1
ATOM 850 C C . GLY A 1 109 ? 12.706 -3.941 -5.210 1.00 93.00 109 GLY A C 1
ATOM 851 O O . GLY A 1 109 ? 11.770 -4.232 -4.462 1.00 93.00 109 GLY A O 1
ATOM 852 N N . GLY A 1 110 ? 13.449 -2.839 -5.041 1.00 94.00 110 GLY A N 1
ATOM 853 C CA . GLY A 1 110 ? 13.260 -1.876 -3.957 1.00 94.00 110 GLY A CA 1
ATOM 854 C C . GLY A 1 110 ? 11.845 -1.302 -3.913 1.00 94.00 110 GLY A C 1
ATOM 855 O O . GLY A 1 110 ? 11.215 -1.017 -4.934 1.00 94.00 110 GLY A O 1
ATOM 856 N N . ARG A 1 111 ? 11.310 -1.123 -2.709 1.00 93.75 111 ARG A N 1
ATOM 857 C CA . ARG A 1 111 ? 9.992 -0.517 -2.506 1.00 93.75 111 ARG A CA 1
ATOM 858 C C . ARG A 1 111 ? 10.076 0.988 -2.705 1.00 93.75 111 ARG A C 1
ATOM 860 O O . ARG A 1 111 ? 11.111 1.610 -2.495 1.00 93.75 111 ARG A O 1
ATOM 867 N N . ARG A 1 112 ? 8.936 1.612 -3.018 1.00 93.38 112 ARG A N 1
ATOM 868 C CA . ARG A 1 112 ? 8.858 3.071 -3.200 1.00 93.38 112 ARG A CA 1
ATOM 869 C C . ARG A 1 112 ? 9.475 3.853 -2.034 1.00 93.38 112 ARG A C 1
ATOM 871 O O . ARG A 1 112 ? 10.199 4.791 -2.299 1.00 93.38 112 ARG A O 1
ATOM 878 N N . ALA A 1 113 ? 9.205 3.446 -0.793 1.00 94.25 113 ALA A N 1
ATOM 879 C CA . ALA A 1 113 ? 9.714 4.109 0.413 1.00 94.25 113 ALA A CA 1
ATOM 880 C C . ALA A 1 113 ? 11.211 3.865 0.696 1.00 94.25 113 ALA A C 1
ATOM 882 O O . ALA A 1 113 ? 11.743 4.415 1.651 1.00 94.25 113 ALA A O 1
ATOM 883 N N . GLU A 1 114 ? 11.861 2.984 -0.065 1.00 93.31 114 GLU A N 1
ATOM 884 C CA . GLU A 1 114 ? 13.293 2.681 0.057 1.00 93.31 114 GLU A CA 1
ATOM 885 C C . GLU A 1 114 ? 14.108 3.419 -1.016 1.00 93.31 114 GLU A C 1
ATOM 887 O O . GLU A 1 114 ? 15.278 3.717 -0.802 1.00 93.31 114 GLU A O 1
ATOM 892 N N . VAL A 1 115 ? 13.492 3.703 -2.169 1.00 91.88 115 VAL A N 1
ATOM 893 C CA . VAL A 1 115 ? 14.145 4.327 -3.332 1.00 91.88 115 VAL A CA 1
ATOM 894 C C . VAL A 1 115 ? 13.863 5.833 -3.423 1.00 91.88 115 VAL A C 1
ATOM 896 O O . VAL A 1 115 ? 14.695 6.567 -3.954 1.00 91.88 115 VAL A O 1
ATOM 899 N N . LEU A 1 116 ? 12.701 6.291 -2.934 1.00 90.81 116 LEU A N 1
ATOM 900 C CA . LEU A 1 116 ? 12.260 7.695 -2.923 1.00 90.81 116 LEU A CA 1
ATOM 901 C C . LEU A 1 116 ? 12.080 8.195 -1.490 1.00 90.81 116 LEU A C 1
ATOM 903 O O . LEU A 1 116 ? 12.455 9.362 -1.249 1.00 90.81 116 LEU A O 1
#